Protein AF-A0A0R3QWI3-F1 (afdb_monomer)

Mean predicted aligned error: 5.0 Å

Foldseek 3Di:
DDDDDLVVLLVLLVVQAPDPVSLVVNLVVCVVCCVPQLVSNLVSLLVCLVPDDDLRSLVSSVSSLVVNLVVCVVPPVPSNVSSVVCVVVSCVSHDPVVVVPPDD

Solvent-accessible surface area (backbone atoms only — not comparable to full-atom values): 6178 Å² total; per-residue (Å²): 132,87,73,91,46,72,68,56,50,54,57,52,58,73,69,57,45,91,48,69,66,47,35,50,56,51,30,53,56,50,65,70,47,33,90,85,38,41,68,60,50,52,53,50,54,50,51,52,47,72,70,53,82,53,68,71,58,50,48,39,55,50,52,30,50,50,52,37,39,67,69,24,59,88,79,37,58,66,60,32,49,56,48,60,73,47,44,65,69,47,52,71,68,47,57,73,88,64,59,74,72,69,82,129

InterPro domains:
  IPR006569 CID domain [PF04818] (8-94)
  IPR006569 CID domain [PS51391] (1-104)
  IPR006569 CID domain [SM00582] (8-102)
  IPR008942 ENTH/VHS [G3DSA:1.25.40.90] (2-100)
  IPR008942 ENTH/VHS [SSF48464] (13-94)

Sequence (104 aa):
MAGFSEAAMSRRLQTLNTTQQSVQMMSMWLLHHQKSHAETIVKVWLQEIKKETKPVRLINLLYLANDVIQNSRKHCPHFMGMFYENLEPAFRYVPYRFRAFNCF

Secondary structure (DSSP, 8-state):
-PPP-HHHHHHHHHT--SSHHHHHHHHHHHHHHHHHHHHHHHHHHHHHHHH---HHHHHHHHHHHHHHHHHHTTT-HHHHHHHHHHHHHHHHTS-GGGTT----

pLDDT: mean 87.25, std 13.23, range [38.84, 96.88]

Structure (mmCIF, N/CA/C/O backbone):
data_AF-A0A0R3QWI3-F1
#
_entry.id   AF-A0A0R3QWI3-F1
#
loop_
_atom_site.group_PDB
_atom_site.id
_atom_site.type_symbol
_atom_site.label_atom_id
_atom_site.label_alt_id
_atom_site.label_comp_id
_atom_site.label_asym_id
_atom_site.label_entity_id
_atom_site.label_seq_id
_atom_site.pdbx_PDB_ins_code
_atom_site.Cartn_x
_atom_site.Cartn_y
_atom_site.Cartn_z
_atom_site.occupancy
_atom_site.B_iso_or_equiv
_atom_site.auth_seq_id
_atom_site.auth_comp_id
_atom_site.auth_asym_id
_atom_site.auth_atom_id
_atom_site.pdbx_PDB_model_num
ATOM 1 N N . MET A 1 1 ? 19.966 7.652 2.650 1.00 43.59 1 MET A N 1
ATOM 2 C CA . MET A 1 1 ? 18.803 7.106 1.914 1.00 43.59 1 MET A CA 1
ATOM 3 C C . MET A 1 1 ? 18.271 5.924 2.708 1.00 43.59 1 MET A C 1
ATOM 5 O O . MET A 1 1 ? 19.038 5.008 2.964 1.00 43.59 1 MET A O 1
ATOM 9 N N . ALA A 1 2 ? 17.029 5.971 3.195 1.00 55.66 2 ALA A N 1
ATOM 10 C CA . ALA A 1 2 ? 16.449 4.828 3.904 1.00 55.66 2 ALA A CA 1
ATOM 11 C C . ALA A 1 2 ? 16.162 3.716 2.886 1.00 55.66 2 ALA A C 1
ATOM 13 O O . ALA A 1 2 ? 15.397 3.944 1.951 1.00 55.66 2 ALA A O 1
ATOM 14 N N . GLY A 1 3 ? 16.808 2.560 3.042 1.00 73.19 3 GLY A N 1
ATOM 15 C CA . GLY A 1 3 ? 16.606 1.409 2.164 1.00 73.19 3 GLY A CA 1
ATOM 16 C C . GLY A 1 3 ? 15.166 0.898 2.209 1.00 73.19 3 GLY A C 1
ATOM 17 O O . GLY A 1 3 ? 14.475 1.015 3.228 1.00 73.19 3 GLY A O 1
ATOM 18 N N . PHE A 1 4 ? 14.708 0.328 1.097 1.00 88.25 4 PHE A N 1
ATOM 19 C CA . PHE A 1 4 ? 13.416 -0.340 1.046 1.00 88.25 4 PHE A CA 1
ATOM 20 C C . PHE A 1 4 ? 13.437 -1.606 1.911 1.00 88.25 4 PHE A C 1
ATOM 22 O O . PHE A 1 4 ? 14.366 -2.406 1.850 1.00 88.25 4 PHE A O 1
ATOM 29 N N . SER A 1 5 ? 12.399 -1.787 2.723 1.00 92.31 5 SER A N 1
ATOM 30 C CA . SER A 1 5 ? 12.142 -3.016 3.477 1.00 92.31 5 SER A CA 1
ATOM 31 C C . SER A 1 5 ? 10.645 -3.146 3.741 1.00 92.31 5 SER A C 1
ATOM 33 O O . SER A 1 5 ? 9.939 -2.133 3.797 1.00 92.31 5 SER A O 1
ATOM 35 N N . GLU A 1 6 ? 10.167 -4.374 3.963 1.00 92.75 6 GLU A N 1
ATOM 36 C CA . GLU A 1 6 ? 8.763 -4.632 4.322 1.00 92.75 6 GLU A CA 1
ATOM 37 C C . GLU A 1 6 ? 8.343 -3.796 5.548 1.00 92.75 6 GLU A C 1
ATOM 39 O O . GLU A 1 6 ? 7.327 -3.104 5.520 1.00 92.75 6 GLU A O 1
ATOM 44 N N . ALA A 1 7 ? 9.185 -3.752 6.588 1.00 92.38 7 ALA A N 1
ATOM 45 C CA . ALA A 1 7 ? 8.928 -2.972 7.798 1.00 92.38 7 ALA A CA 1
ATOM 46 C C . ALA A 1 7 ? 8.861 -1.456 7.538 1.00 92.38 7 ALA A C 1
ATOM 48 O O . ALA A 1 7 ? 8.011 -0.769 8.110 1.00 92.38 7 ALA A O 1
ATOM 49 N N . ALA A 1 8 ? 9.734 -0.916 6.678 1.00 92.62 8 ALA A N 1
ATOM 50 C CA . ALA A 1 8 ? 9.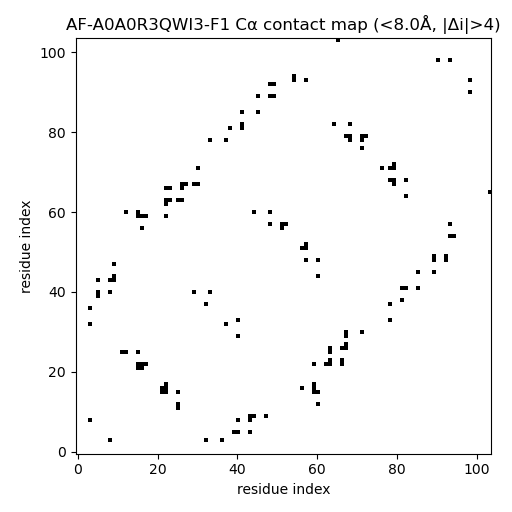694 0.499 6.309 1.00 92.62 8 ALA A CA 1
ATOM 51 C C . ALA A 1 8 ? 8.413 0.843 5.537 1.00 92.62 8 ALA A C 1
ATOM 53 O O . ALA A 1 8 ? 7.807 1.885 5.794 1.00 92.62 8 ALA A O 1
ATOM 54 N N . MET A 1 9 ? 7.978 -0.042 4.636 1.00 94.88 9 MET A N 1
ATOM 55 C CA . MET A 1 9 ? 6.731 0.128 3.897 1.00 94.88 9 MET A CA 1
ATOM 56 C C . MET A 1 9 ? 5.515 0.075 4.827 1.00 94.88 9 MET A C 1
ATOM 58 O O . MET A 1 9 ? 4.716 1.008 4.797 1.00 94.88 9 MET A O 1
ATOM 62 N N . SER A 1 10 ? 5.399 -0.938 5.695 1.00 93.94 10 SER A N 1
ATOM 63 C CA . SER A 1 10 ? 4.294 -1.020 6.663 1.00 93.94 10 SER A CA 1
ATOM 64 C C . SER A 1 10 ? 4.233 0.225 7.546 1.00 93.94 10 SER A C 1
ATOM 66 O O . SER A 1 10 ? 3.168 0.819 7.685 1.00 93.94 10 SER A O 1
ATOM 68 N N . ARG A 1 11 ? 5.367 0.704 8.081 1.00 93.38 11 ARG A N 1
ATOM 69 C CA . ARG A 1 11 ? 5.395 1.947 8.878 1.00 93.38 11 ARG A CA 1
ATOM 70 C C . ARG A 1 11 ? 4.881 3.155 8.095 1.00 93.38 11 ARG A C 1
ATOM 72 O O . ARG A 1 11 ? 4.124 3.947 8.645 1.00 93.38 11 ARG A O 1
ATOM 79 N N . ARG A 1 12 ? 5.252 3.296 6.818 1.00 93.31 12 ARG A N 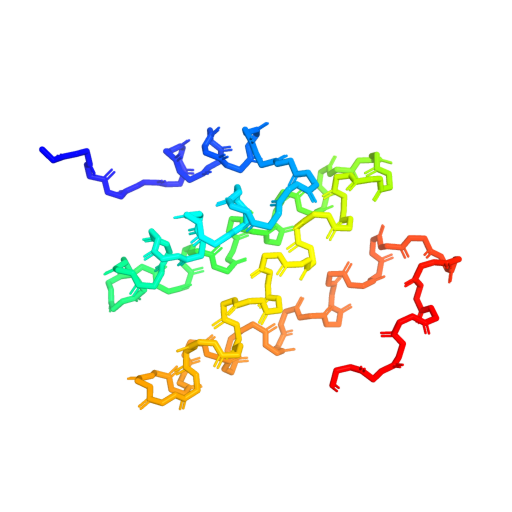1
ATOM 80 C CA . ARG A 1 12 ? 4.745 4.381 5.960 1.00 93.31 12 ARG A CA 1
ATOM 81 C C . ARG A 1 12 ? 3.248 4.235 5.682 1.00 93.31 12 ARG A C 1
ATOM 83 O O . ARG A 1 12 ? 2.528 5.223 5.793 1.00 93.31 12 ARG A O 1
ATOM 90 N N . LEU A 1 13 ? 2.759 3.024 5.412 1.00 94.12 13 LEU A N 1
ATOM 91 C CA . LEU A 1 13 ? 1.327 2.762 5.217 1.00 94.12 13 LEU A CA 1
ATOM 92 C C . LEU A 1 13 ? 0.490 3.117 6.452 1.00 94.12 13 LEU A C 1
ATOM 94 O O . LEU A 1 13 ? -0.630 3.593 6.309 1.00 94.12 13 LEU A O 1
ATOM 98 N N . GLN A 1 14 ? 1.042 2.982 7.661 1.00 91.69 14 GLN A N 1
ATOM 99 C CA . GLN A 1 14 ? 0.367 3.415 8.890 1.00 91.69 14 GLN A CA 1
ATOM 100 C C . GLN A 1 14 ? 0.151 4.936 8.969 1.00 91.69 14 GLN A C 1
ATOM 102 O O . GLN A 1 14 ? -0.768 5.377 9.657 1.00 91.69 14 GLN A O 1
ATOM 107 N N . THR A 1 15 ? 0.963 5.728 8.261 1.00 92.00 15 THR A N 1
ATOM 108 C CA . THR A 1 15 ? 0.830 7.197 8.184 1.00 92.00 15 THR A CA 1
ATOM 109 C C . THR A 1 15 ? -0.097 7.668 7.059 1.00 92.00 15 THR A C 1
ATOM 111 O O . THR A 1 15 ? -0.377 8.863 6.956 1.00 92.00 15 THR A O 1
ATOM 114 N N . LEU A 1 16 ? -0.580 6.744 6.219 1.00 93.44 16 LEU A N 1
ATOM 115 C CA . LEU A 1 16 ? -1.456 7.045 5.093 1.00 93.44 16 LEU A CA 1
ATOM 116 C C . LEU A 1 16 ? -2.809 7.569 5.586 1.00 93.44 16 LEU A C 1
ATOM 118 O O . LEU A 1 16 ? -3.492 6.932 6.393 1.00 93.44 16 LEU A O 1
ATOM 122 N N . ASN A 1 17 ? -3.217 8.722 5.066 1.00 91.19 17 ASN A N 1
ATOM 123 C CA . ASN A 1 17 ? -4.482 9.361 5.408 1.00 91.19 17 ASN A CA 1
ATOM 124 C C . ASN A 1 17 ? -5.322 9.655 4.153 1.00 91.19 17 ASN A C 1
ATOM 126 O O . ASN A 1 17 ? -4.950 9.289 3.042 1.00 91.19 17 ASN A O 1
ATOM 130 N N . THR A 1 18 ? -6.480 10.289 4.342 1.00 89.00 18 THR A N 1
ATOM 131 C CA . THR A 1 18 ? -7.471 10.544 3.283 1.00 89.00 18 THR A CA 1
ATOM 132 C C . THR A 1 18 ? -7.100 11.700 2.348 1.00 89.00 18 THR A C 1
ATOM 134 O O . THR A 1 18 ? -7.851 11.986 1.419 1.00 89.00 18 THR A O 1
ATOM 137 N N . THR A 1 19 ? -5.999 12.417 2.596 1.00 93.25 19 THR A N 1
ATOM 138 C CA . THR A 1 19 ? -5.588 13.550 1.754 1.00 93.25 19 THR A CA 1
ATOM 139 C C . THR A 1 19 ? -4.902 13.068 0.481 1.00 93.25 19 THR A C 1
ATOM 141 O O . THR A 1 19 ? -4.087 12.141 0.505 1.00 93.25 19 THR A O 1
ATOM 144 N N . GLN A 1 20 ? -5.171 13.754 -0.632 1.00 90.69 20 GLN A N 1
ATOM 145 C CA . GLN A 1 20 ? -4.555 13.442 -1.922 1.00 90.69 20 GLN A CA 1
ATOM 146 C C . GLN A 1 20 ? -3.023 13.518 -1.854 1.00 90.69 20 GLN A C 1
ATOM 148 O O . GLN A 1 20 ? -2.333 12.683 -2.434 1.00 90.69 20 GLN A O 1
ATOM 153 N N . GLN A 1 21 ? -2.481 14.479 -1.101 1.00 93.50 21 GLN A N 1
ATOM 154 C CA . GLN A 1 21 ? -1.040 14.650 -0.933 1.00 93.50 21 GLN A CA 1
ATOM 155 C C . GLN A 1 21 ? -0.404 13.439 -0.232 1.00 93.50 21 GLN A C 1
ATOM 157 O O . GLN A 1 21 ? 0.656 12.981 -0.655 1.00 93.50 21 GLN A O 1
ATOM 162 N N . SER A 1 22 ? -1.044 12.890 0.811 1.00 94.81 22 SER A N 1
ATOM 163 C CA . SER A 1 22 ? -0.554 11.689 1.507 1.00 94.81 22 SER A CA 1
ATOM 164 C C . SER A 1 22 ? -0.502 10.480 0.570 1.00 94.81 22 SER A C 1
ATOM 166 O O . SER A 1 22 ? 0.517 9.785 0.519 1.00 94.81 22 SER A O 1
ATOM 168 N N . VAL A 1 23 ? -1.560 10.278 -0.221 1.00 95.31 23 VAL A N 1
ATOM 169 C CA . VAL A 1 23 ? -1.648 9.193 -1.208 1.00 95.31 23 VAL A CA 1
ATOM 170 C C . VAL A 1 23 ? -0.581 9.343 -2.294 1.00 95.31 23 VAL A C 1
ATOM 172 O O . VAL A 1 23 ? 0.169 8.399 -2.537 1.00 95.31 23 VAL A O 1
ATOM 175 N N . GLN A 1 24 ? -0.446 10.531 -2.891 1.00 95.25 24 GLN A N 1
ATOM 176 C CA . GLN A 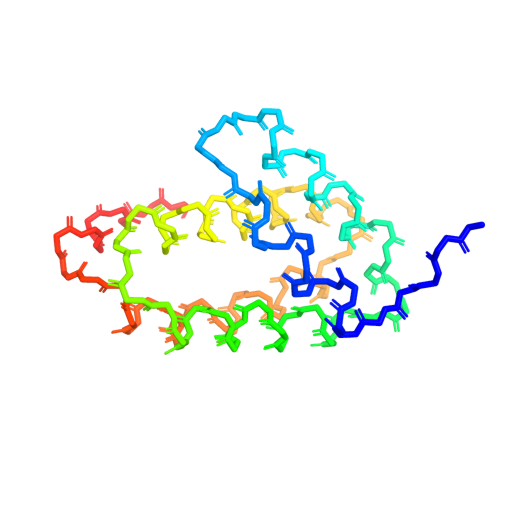1 24 ? 0.532 10.787 -3.953 1.00 95.25 24 GLN A CA 1
ATOM 177 C C . GLN A 1 24 ? 1.974 10.621 -3.477 1.00 95.25 24 GLN A C 1
ATOM 179 O O . GLN A 1 24 ? 2.768 9.966 -4.149 1.00 95.25 24 GLN A O 1
ATOM 184 N N . MET A 1 25 ? 2.326 11.159 -2.305 1.00 95.00 25 MET A N 1
ATOM 185 C CA . MET A 1 25 ? 3.676 10.993 -1.755 1.00 95.00 25 MET A CA 1
ATOM 186 C C . MET A 1 25 ? 4.016 9.516 -1.533 1.00 95.00 25 MET A C 1
ATOM 188 O O . MET A 1 25 ? 5.128 9.081 -1.840 1.00 95.00 25 MET A O 1
ATOM 192 N N . MET A 1 26 ? 3.059 8.731 -1.028 1.00 95.88 26 MET A N 1
ATOM 193 C CA . MET A 1 26 ? 3.255 7.297 -0.840 1.00 95.88 26 MET A CA 1
ATOM 194 C C . MET A 1 26 ? 3.369 6.560 -2.182 1.00 95.88 26 MET A C 1
ATOM 196 O O . MET A 1 26 ? 4.270 5.740 -2.352 1.00 95.88 26 MET A O 1
ATOM 200 N N . SER A 1 27 ? 2.510 6.886 -3.147 1.00 95.12 27 SER A N 1
ATOM 201 C CA . SER A 1 27 ? 2.528 6.326 -4.502 1.00 95.12 27 SER A CA 1
ATOM 202 C C . SER A 1 27 ? 3.864 6.572 -5.205 1.00 95.12 27 SER A C 1
ATOM 204 O O . SER A 1 27 ? 4.507 5.622 -5.648 1.00 95.12 27 SER A O 1
ATOM 206 N N . MET A 1 28 ? 4.367 7.812 -5.204 1.00 94.00 28 MET A N 1
ATOM 207 C CA . MET A 1 28 ? 5.674 8.147 -5.784 1.00 94.00 28 MET A CA 1
ATOM 208 C C . MET A 1 28 ? 6.816 7.364 -5.130 1.00 94.00 28 MET A C 1
ATOM 210 O O . MET A 1 28 ? 7.718 6.882 -5.818 1.00 94.00 28 MET A O 1
ATOM 214 N N . TRP A 1 29 ? 6.772 7.193 -3.805 1.00 94.44 29 TRP A N 1
ATOM 215 C CA . TRP A 1 29 ? 7.772 6.401 -3.094 1.00 94.44 29 TRP A CA 1
ATOM 216 C C . TRP A 1 29 ? 7.735 4.924 -3.513 1.00 94.44 29 TRP A C 1
ATOM 218 O O . TRP A 1 29 ? 8.792 4.333 -3.734 1.00 94.44 29 TRP A O 1
ATOM 228 N N . LEU A 1 30 ? 6.549 4.331 -3.689 1.00 94.56 30 LEU A N 1
ATOM 229 C CA . LEU A 1 30 ? 6.408 2.963 -4.203 1.00 94.56 30 LEU A CA 1
ATOM 230 C C . LEU A 1 30 ? 6.890 2.844 -5.652 1.00 94.56 30 LEU A C 1
ATOM 232 O O . LEU A 1 30 ? 7.637 1.922 -5.977 1.00 94.56 30 LEU A O 1
ATOM 236 N N . LEU A 1 31 ? 6.533 3.804 -6.508 1.00 92.94 31 LEU A N 1
ATOM 237 C CA . LEU A 1 31 ? 6.937 3.828 -7.915 1.00 92.94 31 LEU A CA 1
ATOM 238 C C . LEU A 1 31 ? 8.453 3.974 -8.098 1.00 92.94 31 LEU A C 1
ATOM 240 O O . LEU A 1 31 ? 9.005 3.472 -9.075 1.00 92.94 31 LEU A O 1
ATOM 244 N N . HIS A 1 32 ? 9.139 4.618 -7.155 1.00 92.00 32 HIS A N 1
ATOM 245 C CA . HIS A 1 32 ? 10.597 4.683 -7.149 1.00 92.00 32 HIS A CA 1
ATOM 246 C C . HIS A 1 32 ? 11.243 3.315 -6.863 1.00 92.00 32 HIS A C 1
ATOM 248 O O . HIS A 1 32 ? 12.248 2.965 -7.477 1.00 92.00 32 HIS A O 1
ATOM 254 N N . HIS A 1 33 ? 10.651 2.521 -5.965 1.00 91.19 33 HIS A N 1
ATOM 255 C CA . HIS A 1 33 ? 11.212 1.242 -5.509 1.00 91.19 33 HIS A CA 1
ATOM 256 C C . HIS A 1 33 ? 10.696 0.019 -6.281 1.00 91.19 33 HIS A C 1
ATOM 258 O O . HIS A 1 33 ? 11.249 -1.072 -6.142 1.00 91.19 33 HIS A O 1
ATOM 264 N N . GLN A 1 34 ? 9.669 0.183 -7.117 1.00 90.25 34 GLN A N 1
ATOM 265 C CA . GLN A 1 34 ? 9.025 -0.924 -7.829 1.00 90.25 34 GLN A CA 1
ATOM 266 C C . GLN A 1 34 ? 9.985 -1.754 -8.689 1.00 90.25 34 GLN A C 1
ATOM 268 O O . GLN A 1 34 ? 9.882 -2.972 -8.673 1.00 90.25 34 GLN A O 1
ATOM 273 N N . LYS A 1 35 ? 10.990 -1.153 -9.343 1.00 88.38 35 LYS A N 1
ATOM 274 C CA . LYS A 1 35 ? 11.929 -1.908 -10.199 1.00 88.38 35 LYS A CA 1
ATOM 275 C C . LYS A 1 35 ? 12.625 -3.071 -9.482 1.00 88.38 35 LYS A C 1
ATOM 277 O O . LYS A 1 35 ? 12.874 -4.090 -10.111 1.00 88.38 35 LYS A O 1
ATOM 282 N N . SER A 1 36 ? 12.924 -2.914 -8.193 1.00 90.62 36 SER A N 1
ATOM 283 C CA . SER A 1 36 ? 13.637 -3.928 -7.405 1.00 90.62 36 SER A CA 1
ATOM 284 C C . SER A 1 36 ? 12.737 -4.665 -6.412 1.00 90.62 36 SER A C 1
ATOM 286 O O . SER A 1 36 ? 13.143 -5.689 -5.872 1.00 90.62 36 SER A O 1
ATOM 288 N N . HIS A 1 37 ? 11.539 -4.141 -6.130 1.00 92.69 37 HIS A N 1
ATOM 289 C CA . HIS A 1 37 ? 10.718 -4.594 -5.002 1.00 92.69 37 HIS A CA 1
ATOM 290 C C . HIS A 1 37 ? 9.222 -4.725 -5.312 1.00 92.69 37 HIS A C 1
ATOM 292 O O . HIS A 1 37 ? 8.411 -4.778 -4.390 1.00 92.69 37 HIS A O 1
ATOM 298 N N . ALA A 1 38 ? 8.831 -4.766 -6.586 1.00 92.69 38 ALA A N 1
ATOM 299 C CA . ALA A 1 38 ? 7.429 -4.781 -6.991 1.00 92.69 38 ALA A CA 1
ATOM 300 C C . ALA A 1 38 ? 6.602 -5.900 -6.318 1.00 92.69 38 ALA A C 1
ATOM 302 O O . ALA A 1 38 ? 5.539 -5.614 -5.767 1.00 92.69 38 ALA A O 1
ATOM 303 N N . GLU A 1 39 ? 7.108 -7.137 -6.273 1.00 93.06 39 GLU A N 1
ATOM 304 C CA . GLU A 1 39 ? 6.427 -8.261 -5.605 1.00 93.06 39 GLU A CA 1
ATOM 305 C C . GLU A 1 39 ? 6.243 -8.013 -4.102 1.00 93.06 39 GLU A C 1
ATOM 307 O O . GLU A 1 39 ? 5.155 -8.188 -3.548 1.00 93.06 39 GLU A O 1
ATOM 312 N N . THR A 1 40 ? 7.302 -7.546 -3.435 1.00 95.00 40 THR A N 1
ATOM 313 C CA . THR A 1 40 ? 7.278 -7.223 -2.006 1.00 95.00 40 THR A CA 1
ATOM 314 C C . THR A 1 40 ? 6.271 -6.117 -1.701 1.00 95.00 40 THR A C 1
ATOM 316 O O . THR A 1 40 ? 5.548 -6.203 -0.711 1.00 95.00 40 THR A O 1
ATOM 319 N N . ILE A 1 41 ? 6.185 -5.099 -2.562 1.00 95.81 41 ILE A N 1
ATOM 320 C CA . ILE A 1 41 ? 5.235 -3.993 -2.419 1.00 95.81 41 ILE A CA 1
ATOM 321 C C . ILE A 1 41 ? 3.797 -4.515 -2.441 1.00 95.81 41 ILE A C 1
ATOM 323 O O . ILE A 1 41 ? 3.039 -4.263 -1.503 1.00 95.81 41 ILE A O 1
ATOM 327 N N . VAL A 1 42 ? 3.423 -5.269 -3.478 1.00 95.88 42 VAL A N 1
ATOM 328 C CA . VAL A 1 42 ? 2.050 -5.782 -3.628 1.00 95.88 42 VAL A CA 1
ATOM 329 C C . VAL A 1 42 ? 1.701 -6.738 -2.485 1.00 95.88 42 VAL A C 1
ATOM 331 O O . VAL A 1 42 ? 0.624 -6.632 -1.894 1.00 95.88 42 VAL A O 1
ATOM 334 N N . LYS A 1 43 ? 2.641 -7.607 -2.095 1.00 95.50 43 LYS A N 1
ATOM 335 C CA . LYS A 1 43 ? 2.492 -8.519 -0.954 1.00 95.50 43 LYS A CA 1
ATOM 336 C C . LYS A 1 43 ? 2.214 -7.766 0.350 1.00 95.50 43 LYS A C 1
ATOM 338 O O . LYS A 1 43 ? 1.258 -8.104 1.046 1.00 95.50 43 LYS A O 1
ATOM 343 N N . VAL A 1 44 ? 3.023 -6.761 0.694 1.00 96.38 44 VAL A N 1
ATOM 344 C CA . VAL A 1 44 ? 2.856 -5.986 1.939 1.00 96.38 44 VAL A CA 1
ATOM 345 C C . VAL A 1 44 ? 1.554 -5.191 1.912 1.00 96.38 44 VAL A C 1
ATOM 347 O O . VAL A 1 44 ? 0.816 -5.204 2.893 1.00 96.38 44 VAL A O 1
ATOM 350 N N . TRP A 1 45 ? 1.223 -4.554 0.786 1.00 96.88 45 TRP A N 1
ATOM 351 C CA . TRP A 1 45 ? -0.048 -3.846 0.621 1.00 96.88 45 TRP A CA 1
ATOM 352 C C . TRP A 1 45 ? -1.250 -4.768 0.874 1.00 96.88 45 TRP A C 1
ATOM 354 O O . TRP A 1 45 ? -2.125 -4.436 1.677 1.00 96.88 45 TRP A O 1
ATOM 364 N N . LEU A 1 46 ? -1.258 -5.962 0.274 1.00 95.56 46 LEU A N 1
ATOM 365 C CA . LEU A 1 46 ? -2.333 -6.928 0.477 1.00 95.56 46 LEU A CA 1
ATOM 366 C C . LEU A 1 46 ? -2.383 -7.432 1.927 1.00 95.56 46 LEU A C 1
ATOM 368 O O . LEU A 1 46 ? -3.466 -7.624 2.476 1.00 95.56 46 LEU A O 1
ATOM 372 N N . GLN A 1 47 ? -1.231 -7.640 2.572 1.00 95.31 47 GLN A N 1
ATOM 373 C CA . GLN A 1 47 ? -1.181 -8.008 3.989 1.00 95.31 47 GLN A CA 1
ATOM 374 C C . GLN A 1 47 ? -1.774 -6.924 4.894 1.00 95.31 47 GLN A C 1
ATOM 376 O O . GLN A 1 47 ? -2.492 -7.264 5.832 1.00 95.31 47 GLN A O 1
ATOM 381 N N . GLU A 1 48 ? -1.505 -5.645 4.632 1.00 94.94 48 GLU A N 1
ATOM 382 C CA . GLU A 1 48 ? -2.101 -4.549 5.403 1.00 94.94 48 GLU A CA 1
ATOM 383 C C . GLU A 1 48 ? -3.619 -4.477 5.184 1.00 94.94 48 GLU A C 1
ATOM 385 O O . GLU A 1 48 ? -4.351 -4.334 6.159 1.00 94.94 48 GLU A O 1
ATOM 390 N N . ILE A 1 49 ? -4.116 -4.692 3.957 1.00 94.44 49 ILE A N 1
ATOM 391 C CA . ILE A 1 49 ? -5.564 -4.802 3.691 1.00 94.44 49 ILE 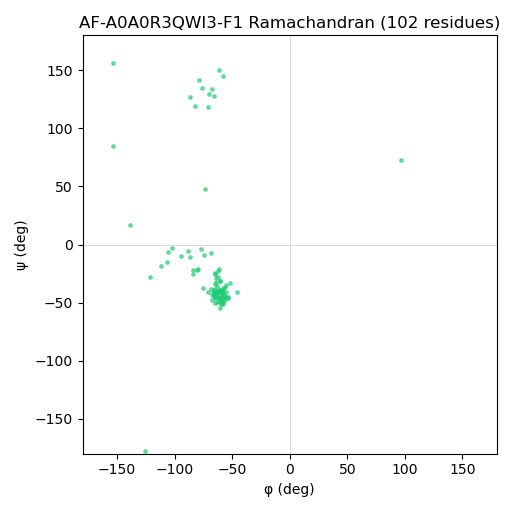A CA 1
ATOM 392 C C . ILE A 1 49 ? -6.197 -5.946 4.488 1.00 94.44 49 ILE A C 1
ATOM 394 O O . ILE A 1 49 ? -7.240 -5.760 5.104 1.00 94.44 49 ILE A O 1
ATOM 398 N N . LYS A 1 50 ? -5.561 -7.122 4.513 1.00 93.62 50 LYS A N 1
ATOM 399 C CA . LYS A 1 50 ? -6.066 -8.301 5.238 1.00 93.62 50 LYS A CA 1
ATOM 400 C C . LYS A 1 50 ? -6.139 -8.099 6.752 1.00 93.62 50 LYS A C 1
ATOM 402 O O . LYS A 1 50 ? -6.985 -8.706 7.402 1.00 93.62 50 LYS A O 1
ATOM 407 N N . LYS A 1 51 ? -5.223 -7.306 7.315 1.00 93.56 51 LYS A N 1
ATOM 408 C CA . LYS A 1 51 ? -5.154 -7.008 8.756 1.00 93.56 51 LYS A CA 1
ATOM 409 C C . LYS A 1 51 ? -6.083 -5.865 9.165 1.00 93.56 51 LYS A C 1
ATOM 411 O O . LYS A 1 51 ? -6.438 -5.761 10.337 1.00 93.56 51 LYS A O 1
ATOM 416 N N . GLU A 1 52 ? -6.417 -4.977 8.235 1.00 93.19 52 GLU A N 1
ATOM 417 C CA . GLU A 1 52 ? -7.171 -3.771 8.535 1.00 93.19 52 GLU A CA 1
ATOM 418 C C . GLU A 1 52 ? -8.658 -4.070 8.747 1.00 93.19 52 GLU A C 1
ATOM 420 O O . GLU A 1 52 ? -9.303 -4.766 7.969 1.00 93.19 52 GLU A O 1
ATOM 425 N N . THR A 1 53 ? -9.219 -3.486 9.803 1.00 89.81 53 THR A N 1
ATOM 426 C CA . THR A 1 53 ? -10.642 -3.625 10.152 1.00 89.81 53 THR A CA 1
ATOM 427 C C . THR A 1 53 ? -11.405 -2.318 9.968 1.00 89.81 53 THR A C 1
ATOM 429 O O . THR A 1 53 ? -12.630 -2.325 9.854 1.00 89.81 53 THR A O 1
ATOM 432 N N . LYS A 1 54 ? -10.701 -1.178 9.913 1.00 90.25 54 LYS A N 1
ATOM 433 C CA . LYS A 1 54 ? -11.310 0.147 9.786 1.00 90.25 54 LYS A CA 1
ATOM 434 C C . LYS A 1 54 ? -11.635 0.441 8.315 1.00 90.25 54 LYS A C 1
ATOM 436 O O . LYS A 1 54 ? -10.708 0.581 7.512 1.00 90.25 54 LYS A O 1
ATOM 441 N N . PRO A 1 55 ? -12.913 0.668 7.953 1.00 88.56 55 PRO A N 1
ATOM 442 C CA . PRO A 1 55 ? -13.306 0.914 6.563 1.00 88.56 55 PRO A CA 1
ATOM 443 C C . PRO A 1 55 ? -12.597 2.112 5.923 1.00 88.56 55 PRO A C 1
ATOM 445 O O . PRO A 1 55 ? -12.171 2.038 4.777 1.00 88.56 55 PRO A O 1
ATOM 448 N N . VAL A 1 56 ? -12.401 3.197 6.680 1.00 89.00 56 VAL A N 1
ATOM 449 C CA . VAL A 1 56 ? -11.704 4.403 6.196 1.00 89.00 56 VAL A CA 1
ATOM 450 C C . VAL A 1 56 ? -10.267 4.093 5.768 1.00 89.00 56 VAL A C 1
ATOM 452 O O . VAL A 1 56 ? -9.791 4.605 4.759 1.00 89.00 56 VAL A O 1
ATOM 455 N N . ARG A 1 57 ? -9.569 3.225 6.507 1.00 91.81 57 ARG A N 1
ATOM 456 C CA . ARG A 1 57 ? -8.186 2.855 6.184 1.00 91.81 57 ARG A CA 1
ATOM 457 C C . ARG A 1 57 ? -8.112 1.904 4.996 1.00 91.81 57 ARG A C 1
ATOM 459 O O . ARG A 1 57 ? -7.244 2.087 4.150 1.00 91.81 57 ARG A O 1
ATOM 466 N N . LEU A 1 58 ? -9.058 0.969 4.880 1.00 92.31 58 LEU A N 1
ATOM 467 C CA . LEU A 1 58 ? -9.208 0.139 3.681 1.00 92.31 58 LEU A CA 1
ATOM 468 C C . LEU A 1 58 ? -9.394 1.006 2.428 1.00 92.31 58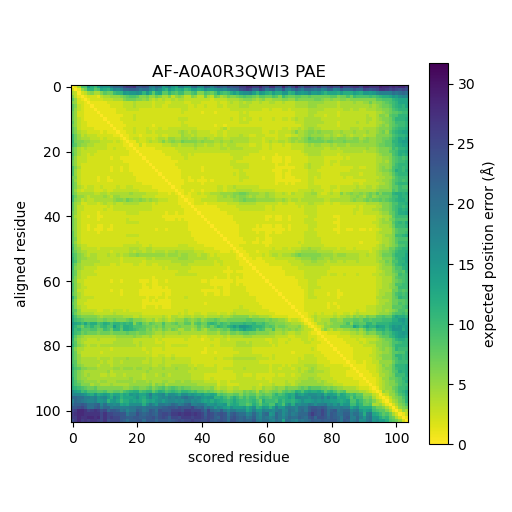 LEU A C 1
ATOM 470 O O . LEU A 1 58 ? -8.714 0.785 1.432 1.00 92.31 58 LEU A O 1
ATOM 474 N N . ILE A 1 59 ? -10.238 2.040 2.498 1.00 90.19 59 ILE A N 1
ATOM 475 C CA . ILE A 1 59 ? -10.442 2.983 1.388 1.00 90.19 59 ILE A CA 1
ATOM 476 C C . ILE A 1 59 ? -9.141 3.706 1.023 1.00 90.19 59 ILE A C 1
ATOM 478 O O . ILE A 1 59 ? -8.794 3.762 -0.152 1.00 90.19 59 ILE A O 1
ATOM 482 N N . ASN A 1 60 ? -8.373 4.197 2.001 1.00 93.06 60 ASN A N 1
ATOM 483 C CA . ASN A 1 60 ? -7.091 4.854 1.719 1.00 93.06 60 ASN A CA 1
ATOM 484 C C . ASN A 1 60 ? -6.094 3.910 1.025 1.00 93.06 60 ASN A C 1
ATOM 486 O O . ASN A 1 60 ? -5.404 4.320 0.093 1.00 93.06 60 ASN A O 1
ATOM 490 N N . LEU A 1 61 ? -6.035 2.640 1.442 1.00 94.88 61 LEU A N 1
ATOM 491 C CA . LEU A 1 61 ? -5.188 1.625 0.805 1.00 94.88 61 LEU A CA 1
ATOM 492 C C . LEU A 1 61 ? -5.629 1.322 -0.635 1.00 94.88 61 LEU A C 1
ATOM 494 O O . LEU A 1 61 ? -4.774 1.075 -1.487 1.00 94.88 61 LEU A O 1
ATOM 498 N N . LEU A 1 62 ? -6.933 1.368 -0.922 1.00 93.50 62 LEU A N 1
ATOM 499 C CA . LEU A 1 62 ? -7.459 1.245 -2.285 1.00 93.50 62 LEU A CA 1
ATOM 500 C C . LEU A 1 62 ? -7.155 2.485 -3.133 1.00 93.50 62 LEU A C 1
ATOM 502 O O . LEU A 1 62 ? -6.762 2.339 -4.287 1.00 93.50 62 LEU A O 1
ATOM 506 N N . TYR A 1 63 ? -7.274 3.694 -2.577 1.00 93.44 63 TYR A N 1
ATOM 507 C CA . TYR A 1 63 ? -6.886 4.924 -3.276 1.00 93.44 63 TYR A CA 1
ATOM 508 C C . TYR A 1 63 ? -5.403 4.935 -3.629 1.00 93.44 63 TYR A C 1
ATOM 510 O O . TYR A 1 63 ? -5.043 5.327 -4.737 1.00 93.44 63 TYR A O 1
ATOM 518 N N . LEU A 1 64 ? -4.553 4.430 -2.733 1.00 95.88 64 LEU A N 1
ATOM 519 C CA . LEU A 1 64 ? -3.143 4.214 -3.025 1.00 95.88 64 LEU A CA 1
ATOM 520 C C . LEU A 1 64 ? -2.938 3.223 -4.174 1.00 95.88 64 LEU A C 1
ATOM 522 O O . LEU A 1 64 ? -2.179 3.523 -5.091 1.00 95.88 64 LEU A O 1
ATOM 526 N N . ALA A 1 65 ? -3.608 2.067 -4.148 1.00 95.50 65 ALA A N 1
ATOM 527 C CA . ALA A 1 65 ? -3.502 1.085 -5.227 1.00 95.50 65 ALA A CA 1
ATOM 528 C C . ALA A 1 65 ? -3.926 1.684 -6.571 1.00 95.50 65 ALA A C 1
ATOM 530 O O . ALA A 1 65 ? -3.225 1.522 -7.567 1.00 95.50 65 ALA A O 1
ATOM 531 N N . ASN A 1 66 ? -5.026 2.436 -6.584 1.00 93.50 66 ASN A N 1
ATOM 532 C CA . ASN A 1 66 ? -5.482 3.125 -7.777 1.00 93.50 66 ASN A CA 1
ATOM 533 C C . ASN A 1 66 ? -4.442 4.128 -8.304 1.00 93.50 66 ASN A C 1
ATOM 535 O O . ASN A 1 66 ? -4.090 4.082 -9.481 1.00 93.50 66 ASN A O 1
ATOM 539 N N . ASP A 1 67 ? -3.924 5.011 -7.448 1.00 94.31 67 ASP A N 1
ATOM 540 C CA . ASP A 1 67 ? -2.937 6.011 -7.864 1.00 94.31 67 ASP A CA 1
ATOM 541 C C . ASP A 1 67 ? -1.658 5.342 -8.410 1.00 94.31 67 ASP A C 1
ATOM 543 O O . ASP A 1 67 ? -1.134 5.752 -9.447 1.00 94.31 67 ASP A O 1
ATOM 547 N N . VAL A 1 68 ? -1.207 4.242 -7.796 1.00 94.62 68 VAL A N 1
ATOM 548 C CA . VAL A 1 68 ? -0.060 3.452 -8.274 1.00 94.62 68 VAL A CA 1
ATOM 549 C C . VAL A 1 68 ? -0.339 2.793 -9.630 1.00 94.62 68 VAL A C 1
ATOM 551 O O . VAL A 1 68 ? 0.507 2.855 -10.524 1.00 94.62 68 VAL A O 1
ATOM 554 N N . ILE A 1 69 ? -1.511 2.181 -9.824 1.00 93.31 69 ILE A N 1
ATOM 555 C CA . ILE A 1 69 ? -1.918 1.571 -11.103 1.00 93.31 69 ILE A CA 1
ATOM 556 C C . ILE A 1 69 ? -1.930 2.633 -12.205 1.00 93.31 69 ILE A C 1
ATOM 558 O O . ILE A 1 69 ? -1.304 2.452 -13.250 1.00 93.31 69 ILE A O 1
ATOM 562 N N . GLN A 1 70 ? -2.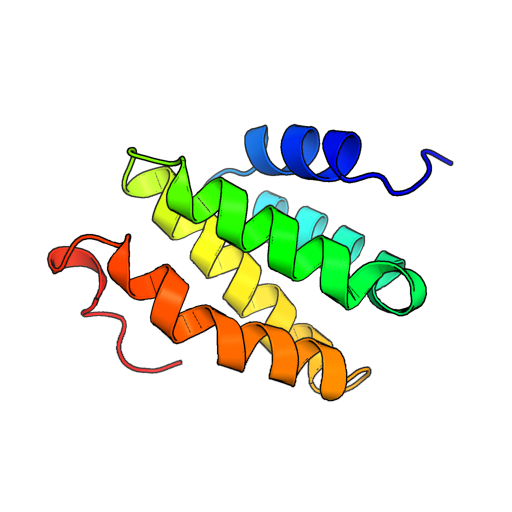588 3.768 -11.965 1.00 90.69 70 GLN A N 1
ATOM 563 C CA . GLN A 1 70 ? -2.715 4.832 -12.960 1.00 90.69 70 GLN A CA 1
ATOM 564 C C . GLN A 1 70 ? -1.354 5.426 -13.347 1.00 90.69 70 GLN A C 1
ATOM 566 O O . GLN A 1 70 ? -1.088 5.623 -14.535 1.00 90.69 70 GLN A O 1
ATOM 571 N N . ASN A 1 71 ? -0.467 5.647 -12.374 1.00 91.62 71 ASN A N 1
ATOM 572 C CA . ASN A 1 71 ? 0.856 6.226 -12.618 1.00 91.62 71 ASN A CA 1
ATOM 573 C C . ASN A 1 71 ? 1.898 5.209 -13.127 1.00 91.62 71 ASN A C 1
ATOM 575 O O . ASN A 1 71 ? 2.868 5.599 -13.779 1.00 91.62 71 ASN A O 1
ATOM 579 N N . SER A 1 72 ? 1.711 3.904 -12.898 1.00 88.50 72 SER A N 1
ATOM 580 C CA . SER A 1 72 ? 2.620 2.860 -13.406 1.00 88.50 72 SER A CA 1
ATOM 581 C C . SER A 1 72 ? 2.387 2.501 -14.879 1.00 88.50 72 SER A C 1
ATOM 583 O O . SER A 1 72 ? 3.325 2.039 -15.533 1.00 88.50 72 SER A O 1
ATOM 585 N N . ARG A 1 73 ? 1.200 2.793 -15.439 1.00 80.62 73 ARG A N 1
ATOM 586 C CA . ARG A 1 73 ? 0.797 2.472 -16.827 1.00 80.62 73 ARG A CA 1
ATOM 587 C C . ARG A 1 73 ? 1.836 2.799 -17.901 1.00 80.62 73 ARG A C 1
ATOM 589 O O . ARG A 1 73 ? 2.014 2.022 -18.832 1.00 80.62 73 ARG A O 1
ATOM 596 N N . LYS A 1 74 ? 2.514 3.946 -17.792 1.00 76.56 74 LYS A N 1
ATOM 597 C CA . LYS A 1 74 ? 3.470 4.421 -18.811 1.00 76.56 74 LYS A CA 1
ATOM 598 C C . LYS A 1 74 ? 4.873 3.825 -18.674 1.00 76.56 74 LYS A C 1
ATOM 600 O O . LYS A 1 74 ? 5.628 3.844 -19.639 1.00 76.56 74 LYS A O 1
ATOM 605 N N . HIS A 1 75 ? 5.239 3.337 -17.489 1.00 75.50 75 HIS A N 1
ATOM 606 C CA . HIS A 1 75 ? 6.633 3.023 -17.154 1.00 75.50 75 HIS A CA 1
ATOM 607 C C . HIS A 1 75 ? 6.867 1.565 -16.764 1.00 75.50 75 HIS A C 1
ATOM 609 O O . HIS A 1 75 ? 7.980 1.074 -16.932 1.00 75.50 75 HIS A O 1
ATOM 615 N N . CYS A 1 76 ? 5.863 0.876 -16.216 1.00 80.75 76 CYS A N 1
ATOM 616 C CA . CYS A 1 76 ? 5.998 -0.515 -15.800 1.00 80.75 76 CYS A CA 1
ATOM 617 C C . CYS A 1 76 ? 4.643 -1.243 -15.820 1.00 80.75 76 CYS A C 1
ATOM 619 O O . CYS A 1 76 ? 3.974 -1.350 -14.788 1.00 80.75 76 CYS A O 1
ATOM 621 N N . PRO A 1 77 ? 4.233 -1.774 -16.985 1.00 84.94 77 PRO A N 1
ATOM 622 C CA . PRO A 1 77 ? 2.971 -2.502 -17.115 1.00 84.94 77 PRO A CA 1
ATOM 623 C C . PRO A 1 77 ? 2.947 -3.800 -16.294 1.00 84.94 77 PRO A C 1
ATOM 625 O O . PRO A 1 77 ? 1.882 -4.231 -15.867 1.00 84.94 77 PRO A O 1
ATOM 628 N N . HIS A 1 78 ? 4.109 -4.400 -16.012 1.00 89.12 78 HIS A N 1
ATOM 629 C CA . HIS A 1 78 ? 4.194 -5.584 -15.155 1.00 89.12 78 HIS A CA 1
ATOM 630 C C . HIS A 1 78 ? 3.766 -5.283 -13.709 1.00 89.12 78 HIS A C 1
ATOM 632 O O . HIS A 1 78 ? 2.981 -6.028 -13.128 1.00 89.12 78 HIS A O 1
ATOM 638 N N . PHE A 1 79 ? 4.206 -4.150 -13.148 1.00 90.75 79 PHE A N 1
ATOM 639 C CA . PHE A 1 79 ? 3.811 -3.744 -11.797 1.00 90.75 79 PHE A CA 1
ATOM 640 C C . PHE A 1 79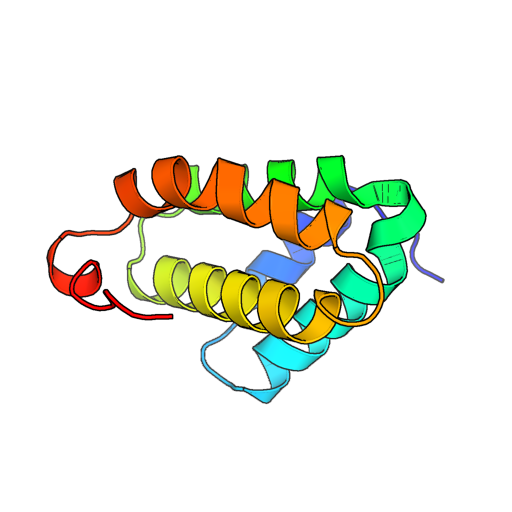 ? 2.302 -3.507 -11.692 1.00 90.75 79 PHE A C 1
ATOM 642 O O . PHE A 1 79 ? 1.667 -3.930 -10.729 1.00 90.75 79 PHE A O 1
ATOM 649 N N . MET A 1 80 ? 1.726 -2.898 -12.728 1.00 91.44 80 MET A N 1
ATOM 650 C CA . MET A 1 80 ? 0.284 -2.732 -12.874 1.00 91.44 80 MET A CA 1
ATOM 651 C C . MET A 1 80 ? -0.447 -4.088 -12.880 1.00 91.44 80 MET A C 1
ATOM 653 O O . MET A 1 80 ? -1.425 -4.255 -12.154 1.00 9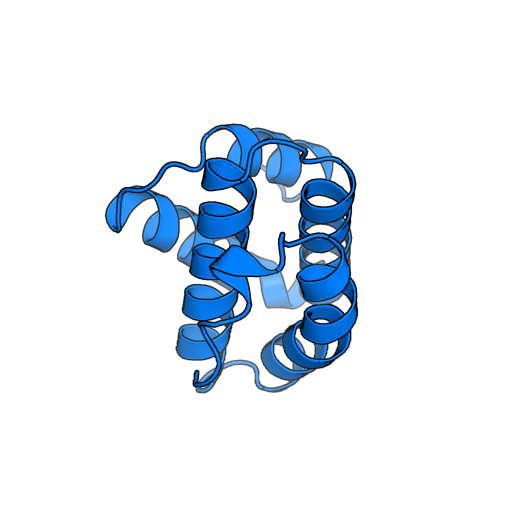1.44 80 MET A O 1
ATOM 657 N N . GLY A 1 81 ? 0.044 -5.062 -13.657 1.00 91.19 81 GLY A N 1
ATOM 658 C CA . GLY A 1 81 ? -0.515 -6.417 -13.724 1.00 91.19 81 GLY A CA 1
ATOM 659 C C . GLY A 1 81 ? -0.576 -7.105 -12.359 1.00 91.19 81 GLY A C 1
ATOM 660 O O . GLY A 1 81 ? -1.628 -7.611 -11.977 1.00 91.19 81 GLY A O 1
ATOM 661 N N . MET A 1 82 ? 0.496 -7.013 -11.567 1.00 93.38 82 MET A N 1
ATOM 662 C CA . MET A 1 82 ? 0.523 -7.605 -10.224 1.00 93.38 82 MET A CA 1
ATOM 663 C C . MET A 1 82 ? -0.504 -6.992 -9.268 1.00 93.38 82 MET A C 1
ATOM 665 O O . MET A 1 82 ? -1.084 -7.702 -8.444 1.00 93.38 82 MET A O 1
ATOM 669 N N . PHE A 1 83 ? -0.763 -5.684 -9.368 1.00 92.88 83 PHE A N 1
ATOM 670 C CA . PHE A 1 83 ? -1.852 -5.076 -8.606 1.00 92.88 83 PHE A CA 1
ATOM 671 C C . PHE A 1 83 ? -3.210 -5.617 -9.051 1.00 92.88 83 PHE A C 1
ATOM 673 O O . PHE A 1 83 ? -3.998 -6.000 -8.191 1.00 92.88 83 PHE A O 1
ATOM 680 N N . TYR A 1 84 ? -3.472 -5.709 -10.360 1.00 91.31 84 TYR A N 1
ATOM 681 C CA . TYR A 1 84 ? -4.737 -6.245 -10.874 1.00 91.31 84 TYR A CA 1
ATOM 682 C C . TYR A 1 84 ? -5.012 -7.680 -10.404 1.00 91.31 84 TYR A C 1
ATOM 684 O O . TYR A 1 84 ? -6.125 -7.962 -9.964 1.00 91.31 84 TYR A O 1
ATOM 692 N N . GLU A 1 85 ? -4.003 -8.551 -10.391 1.00 92.44 85 GLU A N 1
ATOM 693 C CA . GLU A 1 85 ? -4.120 -9.926 -9.877 1.00 92.44 85 GLU A CA 1
ATOM 694 C C . GLU A 1 85 ? -4.475 -9.984 -8.380 1.00 92.44 85 GLU A C 1
ATOM 696 O O . GLU A 1 85 ? -5.119 -10.924 -7.915 1.00 92.44 85 GLU A O 1
ATOM 701 N N . ASN A 1 86 ? -4.089 -8.962 -7.610 1.00 93.25 86 ASN A N 1
ATOM 702 C CA . ASN A 1 86 ? -4.310 -8.897 -6.164 1.00 93.25 86 ASN A CA 1
ATOM 703 C C . ASN A 1 86 ? -5.484 -7.987 -5.756 1.00 93.25 86 ASN A C 1
ATOM 705 O O . ASN A 1 86 ? -5.839 -7.949 -4.573 1.00 93.25 86 ASN A O 1
ATOM 709 N N . LEU A 1 87 ? -6.134 -7.305 -6.708 1.00 90.12 87 LEU A N 1
ATOM 710 C CA . LEU A 1 87 ? -7.309 -6.473 -6.446 1.00 90.12 87 LEU A CA 1
ATOM 711 C C . LEU A 1 87 ? -8.514 -7.315 -6.027 1.00 90.12 87 LEU A C 1
ATOM 713 O O . LEU A 1 87 ? -9.146 -6.999 -5.022 1.00 90.12 87 LEU A O 1
ATOM 717 N N . GLU A 1 88 ? -8.829 -8.399 -6.742 1.00 87.75 88 GLU A N 1
ATOM 718 C CA . GLU A 1 88 ? -9.981 -9.241 -6.389 1.00 87.75 88 GLU A CA 1
ATOM 719 C C . GLU A 1 88 ? -9.852 -9.820 -4.962 1.00 87.75 88 GLU A C 1
ATOM 721 O O . GLU A 1 88 ? -10.781 -9.636 -4.164 1.00 87.75 88 GLU A O 1
ATOM 726 N N . PRO A 1 89 ? -8.708 -10.419 -4.558 1.00 89.12 89 PRO A N 1
ATOM 727 C CA . PRO A 1 89 ? -8.477 -10.794 -3.166 1.00 89.12 89 PRO A CA 1
ATOM 728 C C . PRO A 1 89 ? -8.635 -9.630 -2.183 1.00 89.12 89 PRO A C 1
ATOM 730 O O . PRO A 1 89 ? -9.206 -9.830 -1.114 1.00 89.12 89 PRO A O 1
ATOM 733 N N . ALA A 1 90 ? -8.160 -8.428 -2.521 1.00 90.50 90 ALA A N 1
ATOM 734 C CA . ALA A 1 90 ? -8.263 -7.256 -1.655 1.00 90.50 90 ALA A CA 1
ATOM 735 C C . ALA A 1 90 ? -9.721 -6.820 -1.433 1.00 90.50 90 ALA A C 1
ATOM 737 O O . ALA A 1 90 ? -10.131 -6.595 -0.292 1.00 90.50 90 ALA A O 1
ATOM 738 N N . PHE A 1 91 ? -10.541 -6.778 -2.488 1.00 88.50 91 PHE A N 1
ATOM 739 C CA . PHE A 1 91 ? -11.952 -6.387 -2.398 1.00 88.50 91 PHE A CA 1
ATOM 740 C C . PHE A 1 91 ? -12.790 -7.328 -1.527 1.00 88.50 91 PHE A C 1
ATOM 742 O O . PHE A 1 91 ? -13.802 -6.900 -0.965 1.00 88.50 91 PHE A O 1
ATOM 749 N N . ARG A 1 92 ? -12.366 -8.585 -1.329 1.00 88.19 92 ARG A N 1
ATOM 750 C CA . ARG A 1 92 ? -13.042 -9.511 -0.403 1.00 88.19 92 ARG A CA 1
ATOM 751 C C . ARG A 1 92 ? -13.048 -8.998 1.041 1.00 88.19 92 ARG A C 1
ATOM 753 O O . ARG A 1 92 ? -14.026 -9.234 1.746 1.00 88.19 92 ARG A O 1
ATOM 760 N N . TYR A 1 93 ? -12.024 -8.248 1.445 1.00 87.44 93 TYR A N 1
ATOM 761 C CA . TYR A 1 93 ? -11.900 -7.658 2.786 1.00 87.44 93 TYR A CA 1
ATOM 762 C C . TYR A 1 93 ? -12.597 -6.298 2.913 1.00 87.44 93 TYR A C 1
ATOM 764 O O . TYR A 1 93 ? -12.785 -5.786 4.014 1.00 87.44 93 TYR A O 1
ATOM 772 N N . VAL A 1 94 ? -13.020 -5.717 1.791 1.00 83.94 94 VAL A N 1
ATOM 773 C CA . VAL A 1 94 ? -13.705 -4.427 1.757 1.00 83.94 94 VAL A CA 1
ATOM 774 C C . VAL A 1 94 ? -15.210 -4.662 1.954 1.00 83.94 94 VAL A C 1
ATOM 776 O O . VAL A 1 94 ? -15.800 -5.469 1.221 1.00 83.94 94 VAL A O 1
ATOM 779 N N . PRO A 1 95 ? -15.860 -3.980 2.920 1.00 76.44 95 PRO A N 1
ATOM 780 C CA . PRO A 1 95 ? -17.286 -4.153 3.177 1.00 76.44 95 PRO A CA 1
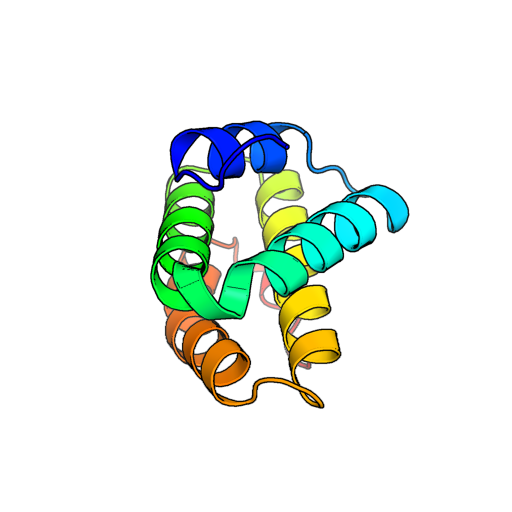ATOM 781 C C . PRO A 1 95 ? -18.130 -3.849 1.936 1.00 76.44 95 PRO A C 1
ATOM 783 O O . PRO A 1 95 ? -17.833 -2.917 1.189 1.00 76.44 95 PRO A O 1
ATOM 786 N N . TYR A 1 96 ? -19.230 -4.584 1.752 1.00 66.56 96 TYR A N 1
ATOM 787 C CA . TYR A 1 96 ? -20.107 -4.487 0.576 1.00 66.56 96 TYR A CA 1
ATOM 788 C C . TYR A 1 96 ? -20.575 -3.062 0.246 1.00 66.56 96 TYR A C 1
ATOM 790 O O . TYR A 1 96 ? -20.662 -2.710 -0.927 1.00 66.56 96 TYR A O 1
ATOM 798 N N . ARG A 1 97 ? -20.782 -2.206 1.256 1.00 66.06 97 ARG A N 1
ATOM 799 C CA . ARG A 1 97 ? -21.163 -0.793 1.068 1.00 66.06 97 ARG A CA 1
ATOM 800 C C . ARG A 1 97 ? -20.122 0.030 0.291 1.00 66.06 97 ARG A C 1
ATOM 802 O O . ARG A 1 97 ? -20.471 1.052 -0.285 1.00 66.06 97 ARG A O 1
ATOM 809 N N . PHE A 1 98 ? -18.871 -0.420 0.250 1.00 60.69 98 PHE A N 1
ATOM 810 C CA . PHE A 1 98 ? -17.776 0.233 -0.468 1.00 60.69 98 PHE A CA 1
ATOM 811 C C . PHE A 1 98 ? -17.384 -0.495 -1.762 1.00 60.69 98 PHE A C 1
ATOM 813 O O . PHE A 1 98 ? -16.615 0.045 -2.549 1.00 60.69 98 PHE A O 1
ATOM 820 N N . ARG A 1 99 ? -17.955 -1.680 -2.036 1.00 59.34 99 ARG A N 1
ATOM 821 C CA . ARG A 1 99 ? -17.775 -2.395 -3.316 1.00 59.34 99 ARG A CA 1
ATOM 822 C C . ARG A 1 99 ? -18.559 -1.771 -4.475 1.00 59.34 99 ARG A C 1
ATOM 824 O O . ARG A 1 99 ? -18.352 -2.154 -5.618 1.00 59.34 99 ARG A O 1
ATOM 831 N N . ALA A 1 100 ? -19.433 -0.801 -4.191 1.00 50.75 100 ALA A N 1
ATOM 832 C CA . ALA A 1 100 ? -20.139 -0.015 -5.202 1.00 50.75 100 ALA A CA 1
ATOM 833 C C . ALA A 1 100 ? -19.216 0.926 -6.004 1.00 50.75 100 ALA A C 1
ATOM 835 O O . ALA A 1 100 ? -19.656 1.472 -7.009 1.00 50.75 100 ALA A O 1
ATOM 836 N N . PHE A 1 101 ? -17.933 1.055 -5.634 1.00 49.72 101 PHE A N 1
ATOM 837 C CA . PHE A 1 101 ? -16.880 1.596 -6.505 1.00 49.72 101 PHE A CA 1
ATOM 838 C C . PHE A 1 101 ? -16.485 0.584 -7.601 1.00 49.72 101 PHE A C 1
ATOM 840 O O . PHE A 1 101 ? -15.312 0.293 -7.821 1.00 49.72 101 PHE A O 1
ATOM 847 N N . ASN A 1 102 ? -17.488 0.019 -8.272 1.00 38.84 102 ASN A N 1
ATOM 848 C CA . ASN A 1 102 ? -17.303 -0.573 -9.586 1.00 38.84 102 ASN A CA 1
ATOM 849 C C . ASN A 1 102 ? -17.063 0.584 -10.567 1.00 38.84 102 ASN A C 1
ATOM 851 O O . ASN A 1 102 ? -17.853 1.527 -10.581 1.00 38.84 102 ASN A O 1
ATOM 855 N N . CYS A 1 103 ? -15.997 0.464 -11.363 1.00 39.50 103 CYS A N 1
ATOM 856 C CA . CYS A 1 103 ? -15.458 1.408 -12.356 1.00 39.50 103 CYS A CA 1
ATOM 857 C C . CYS A 1 103 ? -14.309 2.303 -11.856 1.00 39.50 103 CYS A C 1
ATOM 859 O O . CYS A 1 103 ? -14.454 3.516 -11.707 1.00 39.50 103 CYS A O 1
ATOM 861 N N . PHE A 1 104 ? -13.137 1.685 -11.680 1.00 42.06 104 PHE A N 1
ATOM 862 C CA . PHE A 1 104 ? -11.925 2.221 -12.310 1.00 42.06 104 PHE A CA 1
ATOM 863 C C . PHE A 1 104 ? -11.784 1.635 -13.713 1.00 42.06 104 PHE A C 1
ATOM 865 O O . PHE A 1 104 ? -12.234 0.480 -13.894 1.00 42.06 104 PHE A O 1
#

Organism: NCBI:txid42155

Radius of gyration: 12.81 Å; Cα contacts (8 Å, |Δi|>4): 75; chains: 1; bounding box: 40×25×29 Å

Nearest PDB structures (foldseek):
  8yf5-assembly1_E  TM=9.341E-01  e=2.044E-04  Komagataella phaffii
  2km4-assembly1_A  TM=7.817E-01  e=6.075E-03  Saccharomyces cerevisiae
  5m9d-assembly1_A  TM=8.230E-01  e=2.826E-02  Saccharomyces cerevisiae S288C
  4tql-assembly1_A  TM=4.338E-01  e=6.637E+00  synthetic construct